Protein AF-A0A9P8VTN3-F1 (afdb_monomer_lite)

Secondary structure (DSSP, 8-state):
--HHHHHHHT-TTGGG--S-TTS----HHHHHHHHHHHHHHHHHHHHHTTS-HHHHHHHHS----HHHHHHHHHHHHHHH-TT--HHHHHHHHHHHHHHH--S-TTSTTS-HHHHHHHHHHHTT-

pLDDT: mean 70.4, std 18.0, range [35.34, 93.5]

Organism: NCBI:txid1576542

Foldseek 3Di:
DDPVVVVVVPDPVPVPPPPDPPPPPCPVVNLVVVLVVVLVVLVVVLVLLVDDQVCSCVPPVDGQDPQLSVLSVVLVVQVVDPPDDLVNNLVSVVVNVVSVPPPDPPVVPDDPVVSVSSSVSSVVD

Radius of gyration: 20.28 Å; chains: 1; bounding box: 51×51×31 Å

Sequence (125 aa):
MPLMTRLLLASPHQHDARSRPFGSLQEQTCMNRYLVYWKRFLCYCLNALTLDEAALFNTHGFRFTSAQRASLEQLREHLQDDGWSDEALEEELLPVSAGFWIMSTEMIGRSSSEIRVKVAIARNL

Structure (mmCIF, N/CA/C/O backbone):
data_AF-A0A9P8VTN3-F1
#
_entry.id   AF-A0A9P8VTN3-F1
#
loop_
_atom_site.group_PDB
_atom_site.id
_atom_site.type_symbol
_atom_site.label_atom_id
_atom_site.label_alt_id
_atom_site.label_comp_id
_atom_site.label_asym_id
_atom_site.label_entity_id
_atom_site.label_seq_id
_atom_site.pdbx_PDB_ins_code
_atom_site.Cartn_x
_atom_site.Cartn_y
_atom_site.Cartn_z
_atom_site.occupancy
_atom_site.B_iso_or_equiv
_atom_site.auth_seq_id
_atom_site.auth_comp_id
_atom_site.auth_asym_id
_atom_site.auth_atom_id
_atom_site.pdbx_PDB_model_num
ATOM 1 N N . MET A 1 1 ? 38.220 -35.543 3.331 1.00 54.09 1 MET A N 1
ATOM 2 C CA . MET A 1 1 ? 37.412 -34.762 2.365 1.00 54.09 1 MET A CA 1
ATOM 3 C C . MET A 1 1 ? 35.941 -35.121 2.553 1.00 54.09 1 MET A C 1
ATOM 5 O O . MET A 1 1 ? 35.625 -36.295 2.377 1.00 54.09 1 MET A O 1
ATOM 9 N N . PRO A 1 2 ? 35.068 -34.177 2.951 1.00 73.19 2 PRO A N 1
ATOM 10 C CA . PRO A 1 2 ? 33.632 -34.419 3.121 1.00 73.19 2 PRO A CA 1
ATOM 11 C C . PRO A 1 2 ? 32.972 -34.915 1.825 1.00 73.19 2 PRO A C 1
ATOM 13 O O . PRO A 1 2 ? 33.380 -34.533 0.728 1.00 73.19 2 PRO A O 1
ATOM 16 N N . LEU A 1 3 ? 31.941 -35.756 1.944 1.00 67.75 3 LEU A N 1
ATOM 17 C CA . LEU A 1 3 ? 31.244 -36.383 0.810 1.00 67.75 3 LEU A CA 1
ATOM 18 C C . LEU A 1 3 ? 30.676 -35.346 -0.177 1.00 67.75 3 LEU A C 1
ATOM 20 O O . LEU A 1 3 ? 30.811 -35.513 -1.387 1.00 67.75 3 LEU A O 1
ATOM 24 N N . MET A 1 4 ? 30.160 -34.224 0.337 1.00 62.47 4 MET A N 1
ATOM 25 C CA . MET A 1 4 ? 29.687 -33.094 -0.474 1.00 62.47 4 MET A CA 1
ATOM 26 C C . MET A 1 4 ? 30.774 -32.490 -1.369 1.00 62.47 4 MET A C 1
ATOM 28 O O . MET A 1 4 ? 30.517 -32.172 -2.525 1.00 62.47 4 MET A O 1
ATOM 32 N N . THR A 1 5 ? 32.011 -32.395 -0.880 1.00 69.50 5 THR A N 1
ATOM 33 C CA . THR A 1 5 ? 33.135 -31.858 -1.657 1.00 69.50 5 THR A CA 1
ATOM 34 C C . THR A 1 5 ? 33.484 -32.763 -2.839 1.00 69.50 5 THR A C 1
ATOM 36 O O . THR A 1 5 ? 33.814 -32.271 -3.913 1.00 69.50 5 THR A O 1
ATOM 39 N N . ARG A 1 6 ? 33.379 -34.090 -2.675 1.00 71.69 6 ARG A N 1
ATOM 40 C CA . ARG A 1 6 ? 33.656 -35.052 -3.759 1.00 71.69 6 ARG A CA 1
ATOM 41 C C . ARG A 1 6 ? 32.573 -35.016 -4.838 1.00 71.69 6 ARG A C 1
ATOM 43 O O . ARG A 1 6 ? 32.910 -35.086 -6.012 1.00 71.69 6 ARG A O 1
ATOM 50 N N . LEU A 1 7 ? 31.306 -34.865 -4.447 1.00 68.81 7 LEU A N 1
ATOM 51 C CA . LEU A 1 7 ? 30.186 -34.749 -5.388 1.00 68.81 7 LEU A CA 1
ATOM 52 C C . LEU A 1 7 ? 30.257 -33.464 -6.219 1.00 68.81 7 LEU A C 1
ATOM 54 O O . LEU A 1 7 ? 30.060 -33.514 -7.427 1.00 68.81 7 LEU A O 1
ATOM 58 N N . LEU A 1 8 ? 30.600 -32.332 -5.595 1.00 65.88 8 LEU A N 1
ATOM 59 C CA . LEU A 1 8 ? 30.759 -31.059 -6.304 1.00 65.88 8 LEU A CA 1
ATOM 60 C C . LEU A 1 8 ? 31.902 -31.103 -7.328 1.00 65.88 8 LEU A C 1
ATOM 62 O O . LEU A 1 8 ? 31.742 -30.621 -8.444 1.00 65.88 8 LEU A O 1
ATOM 66 N N . LEU A 1 9 ? 33.032 -31.725 -6.976 1.00 70.75 9 LEU A N 1
ATOM 67 C CA . LEU A 1 9 ? 34.181 -31.876 -7.878 1.00 70.75 9 LEU A CA 1
ATOM 68 C C . LEU A 1 9 ? 33.926 -32.870 -9.022 1.00 70.75 9 LEU A C 1
ATOM 70 O O . LEU A 1 9 ? 34.540 -32.747 -10.078 1.00 70.75 9 LEU A O 1
ATOM 74 N N . ALA A 1 10 ? 33.027 -33.836 -8.823 1.00 74.38 10 ALA A N 1
ATOM 75 C CA . ALA A 1 10 ? 32.634 -34.820 -9.830 1.00 74.38 10 ALA A CA 1
ATOM 76 C C . ALA A 1 10 ? 31.504 -34.336 -10.760 1.00 74.38 10 ALA A C 1
ATOM 78 O O . ALA A 1 10 ? 31.088 -35.087 -11.642 1.00 74.38 10 ALA A O 1
ATOM 79 N N . SER A 1 11 ? 30.989 -33.114 -10.572 1.00 66.44 11 SER A N 1
ATOM 80 C CA . SER A 1 11 ? 29.956 -32.550 -11.444 1.00 66.44 11 SER A CA 1
ATOM 81 C C . SER A 1 11 ? 30.481 -32.417 -12.884 1.00 66.44 11 SER A C 1
ATOM 83 O O . SER A 1 11 ? 31.528 -31.801 -13.070 1.00 66.44 11 SER A O 1
ATOM 85 N N . PRO A 1 12 ? 29.762 -32.907 -13.914 1.00 66.69 12 PRO A N 1
ATOM 86 C CA . PRO A 1 12 ? 30.122 -32.724 -15.329 1.00 66.69 12 PRO A CA 1
ATOM 87 C C . PRO A 1 12 ? 30.179 -31.251 -15.765 1.00 66.69 12 PRO A C 1
ATOM 89 O O . PRO A 1 12 ? 30.763 -30.917 -16.791 1.00 66.69 12 PRO A O 1
ATOM 92 N N . HIS A 1 13 ? 29.586 -30.366 -14.964 1.00 63.09 13 HIS A N 1
ATOM 93 C CA . HIS A 1 13 ? 29.456 -28.933 -15.197 1.00 63.09 13 HIS A CA 1
ATOM 94 C C . HIS A 1 13 ? 30.575 -28.125 -14.516 1.00 63.09 13 HIS A C 1
ATOM 96 O O . HIS A 1 13 ? 30.325 -27.063 -13.949 1.00 63.09 13 HIS A O 1
ATOM 102 N N . GLN A 1 14 ? 31.822 -28.614 -14.535 1.00 59.97 14 GLN A N 1
ATOM 103 C CA . GLN A 1 14 ? 32.960 -27.935 -13.884 1.00 59.97 14 GLN A CA 1
ATOM 104 C C . GLN A 1 14 ? 33.192 -26.512 -14.424 1.00 59.97 14 GLN A C 1
ATOM 106 O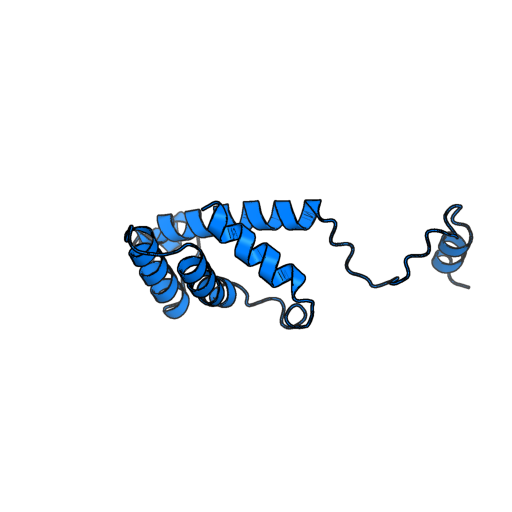 O . GLN A 1 14 ? 33.649 -25.637 -13.691 1.00 59.97 14 GLN A O 1
ATOM 111 N N . HIS A 1 15 ? 32.838 -26.271 -15.691 1.00 59.09 15 HIS A N 1
ATOM 112 C CA . HIS A 1 15 ? 32.925 -24.961 -16.338 1.00 59.09 15 HIS A CA 1
ATOM 113 C C . HIS A 1 15 ? 31.710 -24.051 -16.079 1.00 59.09 15 HIS A C 1
ATOM 115 O O . HIS A 1 15 ? 31.817 -22.849 -16.304 1.00 59.09 15 HIS A O 1
ATOM 121 N N .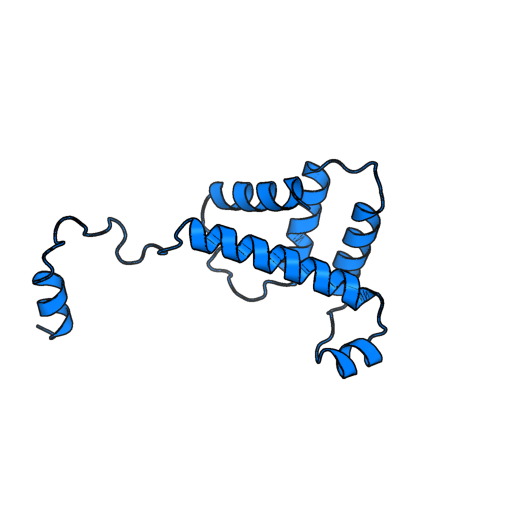 ASP A 1 16 ? 30.608 -24.573 -15.520 1.00 56.97 16 ASP A N 1
ATOM 122 C CA . ASP A 1 16 ? 29.473 -23.771 -15.026 1.00 56.97 16 ASP A CA 1
ATOM 123 C C . ASP A 1 16 ? 29.687 -23.314 -13.576 1.00 56.97 16 ASP A C 1
ATOM 125 O O . ASP A 1 16 ? 28.740 -22.913 -12.888 1.00 56.97 16 ASP A O 1
ATOM 129 N N . ALA A 1 17 ? 30.929 -23.382 -13.081 1.00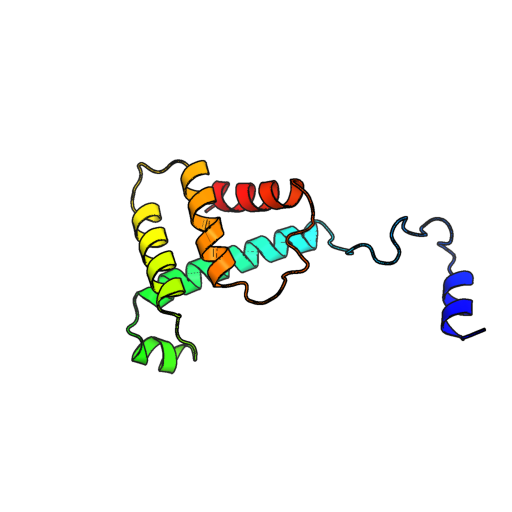 56.78 17 ALA A N 1
ATOM 130 C CA . ALA A 1 17 ? 31.315 -22.800 -11.808 1.00 56.78 17 ALA A CA 1
ATOM 131 C C . ALA A 1 17 ? 30.965 -21.308 -11.829 1.00 56.78 17 ALA A C 1
ATOM 133 O O . ALA A 1 17 ? 31.695 -20.469 -12.361 1.00 56.78 17 ALA A O 1
ATOM 134 N N . ARG A 1 18 ? 29.793 -20.980 -11.277 1.00 55.72 18 ARG A N 1
ATOM 135 C CA . ARG A 1 18 ? 29.297 -19.611 -11.212 1.00 55.72 18 ARG A CA 1
ATOM 136 C C . ARG A 1 18 ? 30.360 -18.760 -10.535 1.00 55.72 18 ARG A C 1
ATOM 138 O O . ARG A 1 18 ? 30.791 -19.069 -9.427 1.00 55.72 18 ARG A O 1
ATOM 145 N N . SER A 1 19 ? 30.713 -17.645 -11.171 1.00 59.59 19 SER A N 1
ATOM 146 C CA . SER A 1 19 ? 31.669 -16.654 -10.655 1.00 59.59 19 SER A CA 1
ATOM 147 C C . SER A 1 19 ? 31.324 -16.144 -9.249 1.00 59.59 19 SER A C 1
ATOM 149 O O . SER A 1 19 ? 32.176 -15.595 -8.555 1.00 59.59 19 SER A O 1
ATOM 151 N N . ARG A 1 20 ? 30.078 -16.352 -8.801 1.00 57.31 20 ARG A N 1
ATOM 152 C CA . ARG A 1 20 ? 29.632 -16.157 -7.423 1.00 57.31 20 ARG A CA 1
ATOM 153 C C . ARG A 1 20 ? 28.985 -17.441 -6.884 1.00 57.31 20 ARG A C 1
ATOM 155 O O . ARG A 1 20 ? 27.791 -17.637 -7.110 1.00 57.31 20 ARG A O 1
ATOM 162 N N . PRO A 1 21 ? 29.711 -18.279 -6.121 1.00 54.84 21 PRO A N 1
ATOM 163 C CA . PRO A 1 21 ? 29.142 -19.482 -5.502 1.00 54.84 21 PRO A CA 1
ATOM 164 C C . PRO A 1 21 ? 28.065 -19.157 -4.451 1.00 54.84 21 PRO A C 1
ATOM 166 O O . PRO A 1 21 ? 27.179 -19.966 -4.207 1.00 54.84 21 PRO A O 1
ATOM 169 N N . PHE A 1 22 ? 28.099 -17.941 -3.894 1.00 55.00 22 PHE A N 1
ATOM 170 C CA . PHE A 1 22 ? 27.076 -17.377 -3.001 1.00 55.00 22 PHE A CA 1
ATOM 171 C C . PHE A 1 22 ? 26.301 -16.220 -3.657 1.00 55.00 22 PHE A C 1
ATOM 173 O O . PHE A 1 22 ? 25.750 -15.348 -2.983 1.00 55.00 22 PHE A O 1
ATOM 180 N N . GLY A 1 23 ? 26.309 -16.143 -4.991 1.00 52.97 23 GLY A N 1
ATOM 181 C CA . GLY A 1 23 ? 25.485 -15.182 -5.717 1.00 52.97 23 GLY A CA 1
ATOM 182 C C . GLY A 1 23 ? 24.015 -15.518 -5.504 1.00 52.97 23 GLY A C 1
ATOM 183 O O . GLY A 1 23 ? 23.649 -16.692 -5.529 1.00 52.97 23 GLY A O 1
ATOM 184 N N . SER A 1 24 ? 23.167 -14.508 -5.301 1.00 55.72 24 SER A N 1
ATOM 185 C CA . SER A 1 24 ? 21.729 -14.757 -5.270 1.00 55.72 24 SER A CA 1
ATOM 186 C C . SER A 1 24 ? 21.342 -15.324 -6.634 1.00 55.72 24 SER A C 1
ATOM 188 O O . SER A 1 24 ? 21.553 -14.682 -7.663 1.00 55.72 24 SER A O 1
ATOM 190 N N . LEU A 1 25 ? 20.811 -16.549 -6.653 1.00 55.06 25 LEU A N 1
ATOM 191 C CA . LEU A 1 25 ? 20.195 -17.158 -7.833 1.00 55.06 25 LEU A CA 1
ATOM 192 C C . LEU A 1 25 ? 18.838 -16.489 -8.081 1.00 55.06 25 LEU A C 1
ATOM 194 O O . LEU A 1 25 ? 17.791 -17.127 -8.099 1.00 55.06 25 LEU A O 1
ATOM 198 N N . GLN A 1 26 ? 18.826 -15.166 -8.171 1.00 57.66 26 GLN A N 1
ATOM 199 C CA . GLN A 1 26 ? 17.605 -14.424 -8.414 1.00 57.66 26 GLN A CA 1
ATOM 200 C C . GLN A 1 26 ? 17.407 -14.404 -9.924 1.00 57.66 26 GLN A C 1
ATOM 202 O O . GLN A 1 26 ? 17.793 -13.470 -10.621 1.00 57.66 26 GLN A O 1
ATOM 207 N N . GLU A 1 27 ? 16.890 -15.519 -10.440 1.00 59.81 27 GLU A N 1
ATOM 208 C CA . GLU A 1 27 ? 16.469 -15.611 -11.833 1.00 59.81 27 GLU A CA 1
ATOM 209 C C . GLU A 1 27 ? 15.453 -14.501 -12.114 1.00 59.81 27 GLU A C 1
ATOM 211 O O . GLU A 1 27 ? 14.575 -14.217 -11.296 1.00 59.81 27 GLU A O 1
ATOM 216 N N . GLN A 1 28 ? 15.553 -13.872 -13.282 1.00 57.94 28 GLN A N 1
ATOM 217 C CA . GLN A 1 28 ? 14.682 -12.764 -13.685 1.00 57.94 28 GLN A CA 1
ATOM 218 C C . GLN A 1 28 ? 13.189 -13.134 -13.587 1.00 57.94 28 GLN A C 1
ATOM 220 O O . GLN A 1 28 ? 12.349 -12.315 -13.218 1.00 57.94 28 GLN A O 1
ATOM 225 N N . THR A 1 29 ? 12.870 -14.411 -13.805 1.00 59.62 29 THR A N 1
ATOM 226 C CA . THR A 1 29 ? 11.544 -15.005 -13.605 1.00 59.62 29 THR A CA 1
ATOM 227 C C . THR A 1 29 ? 11.063 -14.924 -12.150 1.00 59.62 29 THR A C 1
ATOM 229 O O . THR A 1 29 ? 9.888 -14.649 -11.910 1.00 59.62 29 THR A O 1
ATOM 232 N N . CYS A 1 30 ? 11.944 -15.133 -11.166 1.00 66.44 30 CYS A N 1
ATOM 233 C CA . CYS A 1 30 ? 11.628 -15.000 -9.741 1.00 66.44 30 CYS A CA 1
ATOM 234 C C . CYS A 1 30 ? 11.367 -13.542 -9.359 1.00 66.44 30 CYS A C 1
ATOM 236 O O . CYS A 1 30 ? 10.427 -13.27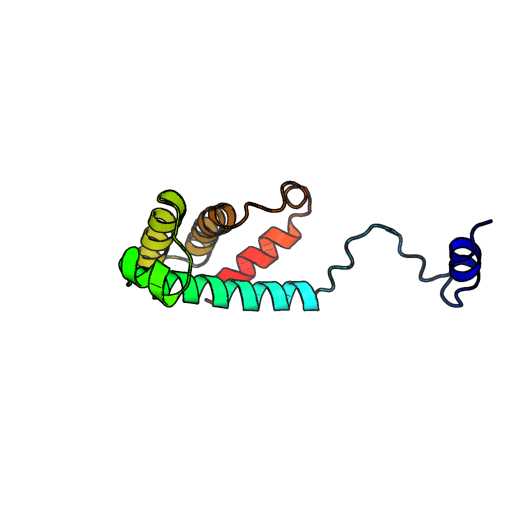5 -8.612 1.00 66.44 30 CYS A O 1
ATOM 238 N N . MET A 1 31 ? 12.140 -12.606 -9.920 1.00 66.75 31 MET A N 1
ATOM 239 C CA . MET A 1 31 ? 11.905 -11.178 -9.709 1.00 66.75 31 MET A CA 1
ATOM 240 C C . MET A 1 31 ? 10.541 -10.764 -10.271 1.00 66.75 31 MET A C 1
ATOM 242 O O . MET A 1 31 ? 9.725 -10.220 -9.539 1.00 66.75 31 MET A O 1
ATOM 246 N N . ASN A 1 32 ? 10.225 -11.129 -11.517 1.00 68.00 32 ASN A N 1
ATOM 247 C CA . ASN A 1 32 ? 8.925 -10.823 -12.124 1.00 68.00 32 ASN A CA 1
ATOM 248 C C . ASN A 1 32 ? 7.747 -11.404 -11.325 1.00 68.00 32 ASN A C 1
ATOM 250 O O . ASN A 1 32 ? 6.735 -10.733 -11.130 1.00 68.00 32 ASN A O 1
ATOM 254 N N . ARG A 1 33 ? 7.879 -12.636 -10.814 1.00 72.12 33 ARG A N 1
ATOM 255 C CA . ARG A 1 33 ? 6.861 -13.245 -9.941 1.00 72.12 33 ARG A CA 1
ATOM 256 C C . ARG A 1 33 ? 6.690 -12.469 -8.639 1.00 72.12 33 ARG A C 1
ATOM 258 O O . ARG A 1 33 ? 5.556 -12.249 -8.222 1.00 72.12 33 ARG A O 1
ATOM 265 N N . TYR A 1 34 ? 7.790 -12.035 -8.027 1.00 73.56 34 TYR A N 1
ATOM 266 C CA . TYR A 1 34 ? 7.744 -11.207 -6.827 1.00 73.56 34 TYR A CA 1
ATOM 267 C C . TYR A 1 34 ? 6.972 -9.906 -7.075 1.00 73.56 34 TYR A C 1
ATOM 269 O O . TYR A 1 34 ? 6.103 -9.569 -6.279 1.00 73.56 34 TYR A O 1
ATOM 277 N N . LEU A 1 35 ? 7.194 -9.236 -8.213 1.00 70.12 35 LEU A N 1
ATOM 278 C CA . LEU A 1 35 ? 6.451 -8.018 -8.564 1.00 70.12 35 LEU A CA 1
ATOM 279 C C . LEU A 1 35 ? 4.949 -8.265 -8.674 1.00 70.12 35 LEU A C 1
ATOM 281 O O . LEU A 1 35 ? 4.155 -7.482 -8.163 1.00 70.12 35 LEU A O 1
ATOM 285 N N . VAL A 1 36 ? 4.549 -9.360 -9.322 1.00 74.38 36 VAL A N 1
ATOM 286 C CA . VAL A 1 36 ? 3.129 -9.708 -9.461 1.00 74.38 36 VAL A CA 1
ATOM 287 C C . VAL A 1 36 ? 2.496 -9.951 -8.092 1.00 74.38 36 VAL A C 1
ATOM 289 O O . VAL A 1 36 ? 1.394 -9.468 -7.832 1.00 74.38 36 VAL A O 1
ATOM 292 N N . TYR A 1 37 ? 3.185 -10.665 -7.199 1.00 79.62 37 TYR A N 1
ATOM 293 C CA . TYR A 1 37 ? 2.699 -10.858 -5.834 1.00 79.62 37 TYR A CA 1
ATOM 294 C C . TYR A 1 37 ? 2.660 -9.554 -5.044 1.00 79.62 37 TYR A C 1
ATOM 296 O O . TYR A 1 37 ? 1.695 -9.325 -4.322 1.00 79.62 37 TYR A O 1
ATOM 304 N N . TRP A 1 38 ? 3.650 -8.684 -5.229 1.00 81.69 38 TRP A N 1
ATOM 305 C CA . TRP A 1 38 ? 3.710 -7.387 -4.570 1.00 81.69 38 TRP A CA 1
ATOM 306 C C . TRP A 1 38 ? 2.550 -6.477 -4.979 1.00 81.69 38 TRP A C 1
ATOM 308 O O . TRP A 1 38 ? 1.871 -5.926 -4.117 1.00 81.69 38 TRP A O 1
ATOM 318 N N . LYS A 1 39 ? 2.239 -6.396 -6.279 1.00 81.31 39 LYS A N 1
ATOM 319 C CA . LYS A 1 39 ? 1.066 -5.659 -6.774 1.00 81.31 39 LYS A CA 1
ATOM 320 C C . LYS A 1 39 ? -0.229 -6.194 -6.176 1.00 81.31 39 LYS A C 1
ATOM 322 O O . LYS A 1 39 ? -1.026 -5.432 -5.643 1.00 81.31 39 LYS A O 1
ATOM 327 N N . ARG A 1 40 ? -0.416 -7.519 -6.201 1.00 85.69 40 ARG A N 1
ATOM 328 C CA . ARG A 1 40 ? -1.599 -8.163 -5.606 1.00 85.69 40 ARG A CA 1
ATOM 329 C C . ARG A 1 40 ? -1.717 -7.871 -4.114 1.00 85.69 40 ARG A C 1
ATOM 331 O O . ARG A 1 40 ? -2.820 -7.629 -3.634 1.00 85.69 40 ARG A O 1
ATOM 338 N N . PHE A 1 41 ? -0.595 -7.887 -3.402 1.00 87.50 41 PHE A N 1
ATOM 339 C CA . PHE A 1 41 ? -0.540 -7.559 -1.986 1.00 87.50 41 PHE A CA 1
ATOM 340 C C . PHE A 1 41 ? -0.939 -6.102 -1.727 1.00 87.50 41 PHE A C 1
ATOM 342 O O . PHE A 1 41 ? -1.818 -5.864 -0.905 1.00 87.50 41 PHE A O 1
ATOM 349 N N . LEU A 1 42 ? -0.384 -5.141 -2.471 1.00 87.06 42 LEU A N 1
ATOM 350 C CA . LEU A 1 42 ? -0.753 -3.729 -2.338 1.00 87.06 42 LEU A CA 1
ATOM 351 C C . LEU A 1 42 ? -2.239 -3.492 -2.629 1.00 87.06 42 LEU A C 1
ATOM 353 O O . LEU A 1 42 ? -2.917 -2.856 -1.826 1.00 87.06 42 LEU A O 1
ATOM 357 N N . CYS A 1 43 ? -2.777 -4.062 -3.711 1.00 87.94 43 CYS A N 1
ATOM 358 C CA . CYS A 1 43 ? -4.209 -3.969 -4.010 1.00 87.94 43 CYS A CA 1
ATOM 359 C C . CYS A 1 43 ? -5.066 -4.564 -2.885 1.00 87.94 43 CYS A C 1
ATOM 361 O O . CYS A 1 43 ? -6.089 -3.996 -2.510 1.00 87.94 43 CYS A O 1
ATOM 363 N N . TYR A 1 44 ? -4.649 -5.700 -2.322 1.00 90.75 44 TYR A N 1
ATOM 364 C CA . TYR A 1 44 ? -5.326 -6.299 -1.177 1.00 90.75 44 TYR A CA 1
ATOM 365 C C . TYR A 1 44 ? -5.305 -5.371 0.044 1.00 90.75 44 TYR A C 1
ATOM 367 O O . TYR A 1 44 ? -6.347 -5.176 0.663 1.00 90.75 44 TYR A O 1
ATOM 375 N N . CYS A 1 45 ? -4.166 -4.748 0.356 1.00 91.94 45 CYS A N 1
ATOM 376 C CA . CYS A 1 45 ? -4.062 -3.790 1.454 1.00 91.94 45 CYS A CA 1
ATOM 377 C C . CYS A 1 45 ? -4.951 -2.556 1.245 1.00 91.94 45 CYS A C 1
ATOM 379 O O . CYS A 1 45 ? -5.649 -2.158 2.174 1.00 91.94 45 CYS A O 1
ATOM 381 N N . LEU A 1 46 ? -4.976 -1.993 0.034 1.00 90.62 46 LEU A N 1
ATOM 382 C CA . LEU A 1 46 ? -5.827 -0.849 -0.315 1.00 90.62 46 LEU A CA 1
ATOM 383 C C . LEU A 1 46 ? -7.322 -1.181 -0.203 1.00 90.62 46 LEU A C 1
ATOM 385 O O . LEU A 1 46 ? -8.101 -0.356 0.265 1.00 90.62 46 LEU A O 1
ATOM 389 N N . ASN A 1 47 ? -7.726 -2.398 -0.573 1.00 91.00 47 ASN A N 1
ATOM 390 C CA . ASN A 1 47 ? -9.099 -2.859 -0.362 1.00 91.00 47 ASN A CA 1
ATOM 391 C C . ASN A 1 47 ? -9.397 -3.068 1.127 1.00 91.00 47 ASN A C 1
ATOM 393 O O . ASN A 1 47 ? -10.452 -2.682 1.613 1.00 91.00 47 ASN A O 1
ATOM 397 N N . ALA A 1 48 ? -8.455 -3.646 1.870 1.00 91.38 48 ALA A N 1
ATOM 398 C CA . ALA A 1 48 ? -8.608 -3.893 3.297 1.00 91.38 48 ALA A CA 1
ATOM 399 C C . ALA A 1 48 ? -8.671 -2.594 4.128 1.00 91.38 48 ALA A C 1
ATOM 401 O O . ALA A 1 48 ? -9.263 -2.596 5.207 1.00 91.38 48 ALA A O 1
ATOM 402 N N . LEU A 1 49 ? -8.122 -1.477 3.628 1.00 90.75 49 LEU A N 1
ATOM 403 C CA . LEU A 1 49 ? -8.219 -0.164 4.279 1.00 90.75 49 LEU A CA 1
ATOM 404 C C . LEU A 1 49 ? -9.660 0.321 4.478 1.00 90.75 49 LEU A C 1
ATOM 406 O O . LEU A 1 49 ? -9.902 1.098 5.402 1.00 90.75 49 LEU A O 1
ATOM 410 N N . THR A 1 50 ? -10.612 -0.105 3.640 1.00 88.31 50 THR A N 1
ATOM 411 C CA . THR A 1 50 ? -12.013 0.334 3.763 1.00 88.31 50 THR A CA 1
ATOM 412 C C . THR A 1 50 ? -12.713 -0.255 4.984 1.00 88.31 50 THR A C 1
ATOM 414 O O . THR A 1 50 ? -13.815 0.171 5.318 1.00 88.31 50 THR A O 1
ATOM 417 N N . LEU A 1 51 ? -12.105 -1.255 5.622 1.00 91.69 51 LEU A N 1
ATOM 418 C CA . LEU A 1 51 ? -12.606 -1.866 6.841 1.00 91.69 51 LEU A CA 1
ATOM 419 C C . LEU A 1 51 ? -12.086 -1.105 8.067 1.00 91.69 51 LEU A C 1
ATOM 421 O O . LEU A 1 51 ? -10.944 -0.627 8.099 1.00 91.69 51 LEU A O 1
ATOM 425 N N . ASP A 1 52 ? -12.918 -1.038 9.105 1.00 91.94 52 ASP A N 1
ATOM 426 C CA . ASP A 1 52 ? -12.451 -0.643 10.430 1.00 91.94 52 ASP A CA 1
ATOM 427 C C . ASP A 1 52 ? -11.492 -1.698 11.014 1.00 91.94 52 ASP A C 1
ATOM 429 O O . ASP A 1 52 ? -11.405 -2.838 10.548 1.00 91.94 52 ASP A O 1
ATOM 433 N N . GLU A 1 53 ? -10.741 -1.313 12.045 1.00 89.31 53 GLU A N 1
ATOM 434 C CA . GLU A 1 53 ? -9.689 -2.152 12.626 1.00 89.31 53 GLU A CA 1
ATOM 435 C C . GLU A 1 53 ? -10.216 -3.475 13.208 1.00 89.31 53 GLU A C 1
ATOM 437 O O . GLU A 1 53 ? -9.539 -4.506 13.116 1.00 89.31 53 GLU A O 1
ATOM 442 N N . ALA A 1 54 ? -11.423 -3.478 13.781 1.00 91.25 54 ALA A N 1
ATOM 443 C CA . ALA A 1 54 ? -12.013 -4.677 14.365 1.00 91.25 54 ALA A CA 1
ATOM 444 C C . ALA A 1 54 ? -12.470 -5.649 13.269 1.00 91.25 54 ALA A C 1
ATOM 446 O O . ALA A 1 54 ? -12.172 -6.845 13.340 1.00 91.25 54 ALA A O 1
ATOM 447 N N . ALA A 1 55 ? -13.134 -5.142 12.228 1.00 91.50 55 ALA A N 1
ATOM 448 C CA . ALA A 1 55 ? -13.542 -5.923 11.064 1.00 91.50 55 ALA A CA 1
ATOM 449 C C . ALA A 1 55 ? -12.332 -6.500 10.310 1.00 91.50 55 ALA A C 1
ATOM 451 O O . ALA A 1 55 ? -12.339 -7.680 9.942 1.00 91.50 55 ALA A O 1
ATOM 452 N N . LEU A 1 56 ? -11.274 -5.699 10.141 1.00 92.44 56 LEU A N 1
ATOM 453 C CA . LEU A 1 56 ? -10.016 -6.113 9.523 1.00 92.44 56 LEU A CA 1
ATOM 454 C C . LEU A 1 56 ? -9.370 -7.268 10.296 1.00 92.44 56 LEU A C 1
ATOM 456 O O . LEU A 1 56 ? -9.030 -8.297 9.711 1.00 92.44 56 LEU A O 1
ATOM 460 N N . PHE A 1 57 ? -9.254 -7.128 11.617 1.00 91.62 57 PHE A N 1
ATOM 461 C CA . PHE A 1 57 ? -8.645 -8.155 12.453 1.00 91.62 57 PHE A CA 1
ATOM 462 C C . PHE A 1 57 ? -9.468 -9.448 12.472 1.00 91.62 57 PHE A C 1
ATOM 464 O O . PHE A 1 57 ? -8.904 -10.530 12.337 1.00 91.62 57 PHE A O 1
ATOM 471 N N . ASN A 1 58 ? -10.795 -9.352 12.571 1.00 93.50 58 ASN A N 1
ATOM 472 C CA . ASN A 1 58 ? -11.667 -10.528 12.617 1.00 93.50 58 ASN A CA 1
ATOM 473 C C . ASN A 1 58 ? -11.729 -11.281 11.279 1.00 93.50 58 ASN A C 1
ATOM 475 O O . ASN A 1 58 ? -11.830 -12.505 11.272 1.00 93.50 58 ASN A O 1
ATOM 479 N N . THR A 1 59 ? -11.668 -10.564 10.154 1.00 92.06 59 THR A N 1
ATOM 480 C CA . THR A 1 59 ? -11.801 -11.166 8.815 1.00 92.06 59 THR A CA 1
ATOM 481 C C . THR A 1 59 ? -10.459 -11.638 8.263 1.00 92.06 59 THR A C 1
ATOM 483 O O . THR A 1 59 ? -10.380 -12.687 7.626 1.00 92.06 59 THR A O 1
ATOM 486 N N . HIS A 1 60 ? -9.397 -10.867 8.502 1.00 90.00 60 HIS A N 1
ATOM 487 C CA . HIS A 1 60 ? -8.105 -11.057 7.844 1.00 90.00 60 HIS A CA 1
ATOM 488 C C . HIS A 1 60 ? -6.953 -11.371 8.807 1.00 90.00 60 HIS A C 1
ATOM 490 O O . HIS A 1 60 ? -5.871 -11.738 8.353 1.00 90.00 60 HIS A O 1
ATOM 496 N N . GLY A 1 61 ? -7.160 -11.256 10.123 1.00 91.94 61 GLY A N 1
ATOM 497 C CA . GLY A 1 61 ? -6.192 -11.686 11.136 1.00 91.94 61 GLY A CA 1
ATOM 498 C C . GLY A 1 61 ? -4.992 -10.759 11.335 1.00 91.94 61 GLY A C 1
ATOM 499 O O . GLY A 1 61 ? -4.030 -11.152 11.992 1.00 91.94 61 GLY A O 1
ATOM 500 N N . PHE A 1 62 ? -5.015 -9.542 10.787 1.00 89.94 62 PHE A N 1
ATOM 501 C CA . PHE A 1 62 ? -3.921 -8.582 10.935 1.00 89.94 62 PHE A CA 1
ATOM 502 C C . PHE A 1 62 ? -4.430 -7.171 11.237 1.00 89.94 62 PHE A C 1
ATOM 504 O O . PHE A 1 62 ? -5.616 -6.873 11.111 1.00 89.94 62 PHE A O 1
ATOM 511 N N . ARG A 1 63 ? -3.508 -6.303 11.656 1.00 90.25 63 ARG A N 1
ATOM 512 C CA . ARG A 1 63 ? -3.724 -4.864 11.838 1.00 90.25 63 ARG A CA 1
ATOM 513 C C . ARG A 1 63 ? -2.594 -4.121 11.148 1.00 90.25 63 ARG A C 1
ATOM 515 O O . ARG A 1 63 ? -1.452 -4.576 11.190 1.00 90.25 63 ARG A O 1
ATOM 522 N N . PHE A 1 64 ? -2.911 -2.993 10.529 1.00 90.94 64 PHE A N 1
ATOM 523 C CA . PHE A 1 64 ? -1.884 -2.069 10.063 1.00 90.94 64 PHE A CA 1
ATOM 524 C C . PHE A 1 64 ? -1.300 -1.311 11.253 1.00 90.94 64 PHE A C 1
ATOM 526 O O . PHE A 1 64 ? -2.020 -0.977 12.196 1.00 90.94 64 PHE A O 1
ATOM 533 N N . THR A 1 65 ? -0.008 -0.997 11.202 1.00 90.44 65 THR A N 1
ATOM 534 C CA . THR A 1 65 ? 0.526 0.053 12.078 1.00 90.44 65 THR A CA 1
ATOM 535 C C . THR A 1 65 ? -0.061 1.405 11.669 1.00 90.44 65 THR A C 1
ATOM 537 O O . THR A 1 65 ? -0.496 1.582 10.529 1.00 90.44 65 THR A O 1
ATOM 540 N N . SER A 1 66 ? -0.047 2.388 12.573 1.00 90.00 66 SER A N 1
ATOM 541 C CA . SER A 1 66 ? -0.486 3.753 12.249 1.00 90.00 66 SER A CA 1
ATOM 542 C C . SER A 1 66 ? 0.272 4.330 11.049 1.00 90.00 66 SER A C 1
ATOM 544 O O . SER A 1 66 ? -0.339 4.927 10.170 1.00 90.00 66 SER A O 1
ATOM 546 N N . ALA A 1 67 ? 1.583 4.078 10.972 1.00 88.31 67 ALA A N 1
ATOM 547 C CA . ALA A 1 67 ? 2.422 4.493 9.852 1.00 88.31 67 ALA A CA 1
ATOM 548 C C . ALA A 1 67 ? 2.021 3.805 8.537 1.00 88.31 67 ALA A C 1
ATOM 550 O O . ALA A 1 67 ? 1.829 4.480 7.533 1.00 88.31 67 ALA A O 1
ATOM 551 N N . GLN A 1 68 ? 1.833 2.479 8.543 1.00 89.44 68 GLN A N 1
ATOM 552 C CA . GLN A 1 68 ? 1.399 1.738 7.350 1.00 89.44 68 GLN A CA 1
ATOM 553 C C . GLN A 1 68 ? 0.034 2.212 6.857 1.00 89.44 68 GLN A C 1
ATOM 555 O O . GLN A 1 68 ? -0.165 2.356 5.654 1.00 89.44 68 GLN A O 1
ATOM 560 N N . ARG A 1 69 ? -0.900 2.455 7.782 1.00 91.62 69 ARG A N 1
ATOM 561 C CA . ARG A 1 69 ? -2.240 2.926 7.443 1.00 91.62 69 ARG A CA 1
ATOM 562 C C . ARG A 1 69 ? -2.194 4.310 6.799 1.00 91.62 69 ARG A C 1
ATOM 564 O O . ARG A 1 69 ? -2.741 4.462 5.715 1.00 91.62 69 ARG A O 1
ATOM 571 N N . ALA A 1 70 ? -1.479 5.255 7.410 1.00 91.00 70 ALA A N 1
ATOM 572 C CA . ALA A 1 70 ? -1.319 6.603 6.869 1.00 91.00 70 ALA A CA 1
ATOM 573 C C . ALA A 1 70 ? -0.679 6.589 5.470 1.00 91.00 70 ALA A C 1
ATOM 575 O O . ALA A 1 70 ? -1.194 7.219 4.553 1.00 91.00 70 ALA A O 1
ATOM 576 N N . SER A 1 71 ? 0.392 5.811 5.272 1.00 89.69 71 SER A N 1
ATOM 577 C CA . SER A 1 71 ? 1.042 5.706 3.959 1.00 89.69 71 SER A CA 1
ATOM 578 C C . SER A 1 71 ? 0.139 5.073 2.895 1.00 89.69 71 SER A C 1
ATOM 580 O O . SER A 1 71 ? 0.170 5.483 1.740 1.00 89.69 71 SER A O 1
ATOM 582 N N . LEU A 1 72 ? -0.678 4.078 3.255 1.00 91.25 72 LEU A N 1
ATOM 583 C CA . LEU A 1 72 ? -1.634 3.486 2.317 1.00 91.25 72 LEU A CA 1
ATOM 584 C C . LEU A 1 72 ? -2.810 4.426 2.000 1.00 91.25 72 LEU A C 1
ATOM 586 O O . LEU A 1 72 ? -3.316 4.393 0.882 1.00 91.25 72 LEU A O 1
ATOM 590 N N . GLU A 1 73 ? -3.263 5.231 2.965 1.00 91.69 73 GLU A N 1
ATOM 591 C CA . GLU A 1 73 ? -4.314 6.238 2.759 1.00 91.69 73 GLU A CA 1
ATOM 592 C C . GLU A 1 73 ? -3.826 7.331 1.800 1.00 91.69 73 GLU A C 1
ATOM 594 O O . GLU A 1 73 ? -4.498 7.601 0.808 1.00 91.69 73 GLU A O 1
ATOM 599 N N . GLN A 1 74 ? -2.611 7.842 2.008 1.00 89.69 74 GLN A N 1
ATOM 600 C CA . GLN A 1 74 ? -1.966 8.796 1.103 1.00 89.69 74 GLN A CA 1
ATOM 601 C C . GLN A 1 74 ? -1.788 8.216 -0.311 1.00 89.69 74 GLN A C 1
ATOM 603 O O . GLN A 1 74 ? -2.167 8.842 -1.299 1.00 89.69 74 GLN A O 1
ATOM 608 N N . LEU A 1 75 ? -1.303 6.971 -0.422 1.00 88.69 75 LEU A N 1
ATOM 609 C CA . LEU A 1 75 ? -1.196 6.286 -1.714 1.00 88.69 75 LEU A CA 1
ATOM 610 C C . LEU A 1 75 ? -2.560 6.163 -2.412 1.00 88.69 75 LEU A C 1
ATOM 612 O O . LEU A 1 75 ? -2.645 6.303 -3.629 1.00 88.69 75 LEU A O 1
ATOM 616 N N . ARG A 1 76 ? -3.633 5.891 -1.661 1.00 88.25 76 ARG A N 1
ATOM 617 C CA . ARG A 1 76 ? -4.986 5.786 -2.218 1.00 88.25 76 ARG A CA 1
ATOM 618 C C . ARG A 1 76 ? -5.474 7.117 -2.779 1.00 88.25 76 ARG A C 1
ATOM 620 O O . ARG A 1 76 ? -6.102 7.106 -3.833 1.00 88.25 76 ARG A O 1
ATOM 627 N N . GLU A 1 77 ? -5.216 8.217 -2.081 1.00 88.50 77 GLU A N 1
ATOM 628 C CA . GLU A 1 77 ? -5.570 9.562 -2.543 1.00 88.50 77 GLU A CA 1
ATOM 629 C C . GLU A 1 77 ? -4.839 9.899 -3.844 1.00 88.50 77 GLU A C 1
ATOM 631 O O . GLU A 1 77 ? -5.476 10.309 -4.810 1.00 88.50 77 GLU A O 1
ATOM 636 N N . HIS A 1 78 ? -3.534 9.625 -3.918 1.00 84.88 78 HIS A N 1
ATOM 637 C CA . HIS A 1 78 ? -2.748 9.869 -5.130 1.00 84.88 78 HIS A CA 1
ATOM 638 C C . HIS A 1 78 ? -3.194 8.998 -6.311 1.00 84.88 78 HIS A C 1
ATOM 640 O O . HIS A 1 78 ? -3.247 9.472 -7.437 1.00 84.88 78 HIS A O 1
ATOM 646 N N . LEU A 1 79 ? -3.579 7.740 -6.068 1.00 83.06 79 LEU A N 1
ATOM 647 C CA . LEU A 1 79 ? -4.127 6.861 -7.110 1.00 83.06 79 LEU A CA 1
ATOM 648 C C . LEU A 1 79 ? -5.504 7.307 -7.632 1.00 83.06 79 LEU A C 1
ATOM 650 O O . LEU A 1 79 ? -5.950 6.807 -8.662 1.00 83.06 79 LEU A O 1
ATOM 654 N N . GLN A 1 80 ? -6.209 8.178 -6.907 1.00 82.12 80 GLN A N 1
ATOM 655 C CA . GLN A 1 80 ? -7.487 8.759 -7.334 1.00 82.12 80 GLN A CA 1
ATOM 656 C C . GLN A 1 80 ? -7.314 10.111 -8.036 1.00 82.12 80 GLN A C 1
ATOM 658 O O . GLN A 1 80 ? -8.276 10.615 -8.614 1.00 82.12 80 GLN A O 1
ATOM 663 N N . ASP A 1 81 ? -6.122 10.699 -7.963 1.00 82.94 81 ASP A N 1
ATOM 664 C CA . ASP A 1 81 ? -5.788 11.963 -8.598 1.00 82.94 81 ASP A CA 1
ATOM 665 C C . ASP A 1 81 ? -5.159 11.704 -9.975 1.00 82.94 81 ASP A C 1
ATOM 667 O O . ASP A 1 81 ? -3.992 11.331 -10.095 1.00 82.94 81 ASP A O 1
ATOM 671 N N . ASP A 1 82 ? -5.940 11.948 -11.031 1.00 71.44 82 ASP A N 1
ATOM 672 C CA . ASP A 1 82 ? -5.519 11.809 -12.433 1.00 71.44 82 ASP A CA 1
ATOM 673 C C . ASP A 1 82 ? -4.342 12.742 -12.818 1.00 71.44 82 ASP A C 1
ATOM 675 O O . ASP A 1 82 ? -3.829 12.670 -13.937 1.00 71.44 82 ASP A O 1
ATOM 679 N N . GLY A 1 83 ? -3.925 13.654 -11.929 1.00 74.69 83 GLY A N 1
ATOM 680 C CA . GLY A 1 83 ? -2.824 14.594 -12.140 1.00 74.69 83 GLY A CA 1
ATOM 681 C C . GLY A 1 83 ? -1.422 14.062 -11.821 1.00 74.69 83 GLY A C 1
ATOM 682 O O . GLY A 1 83 ? -0.444 14.772 -12.073 1.00 74.69 83 GLY A O 1
ATOM 683 N N . TRP A 1 84 ? -1.293 12.853 -11.269 1.00 75.62 84 TRP A N 1
ATOM 684 C CA . TRP A 1 84 ? 0.004 12.300 -10.868 1.00 75.62 84 TRP A CA 1
ATOM 685 C C . TRP A 1 84 ? 0.745 11.655 -12.037 1.00 75.62 84 TRP A C 1
ATOM 687 O O . TRP A 1 84 ? 0.179 10.876 -12.800 1.00 75.62 84 TRP A O 1
ATOM 697 N N . SER A 1 85 ? 2.040 11.960 -12.166 1.00 77.88 85 SER A N 1
ATOM 698 C CA . SER A 1 85 ? 2.899 11.246 -13.112 1.00 77.88 85 SER A CA 1
ATOM 699 C C . SER A 1 85 ? 3.317 9.892 -12.541 1.00 77.88 85 SER A C 1
ATOM 701 O O . SER A 1 85 ? 3.467 9.737 -11.325 1.00 77.88 85 SER A O 1
ATOM 703 N N . ASP A 1 86 ? 3.571 8.930 -13.427 1.00 70.69 86 ASP A N 1
ATOM 704 C CA . ASP A 1 86 ? 4.054 7.598 -13.058 1.00 70.69 86 ASP A CA 1
ATOM 705 C C . ASP A 1 86 ? 5.299 7.678 -12.158 1.00 70.69 86 ASP A C 1
ATOM 707 O O . ASP A 1 86 ? 5.399 6.953 -11.172 1.00 70.69 86 ASP A O 1
ATOM 711 N N . GLU A 1 87 ? 6.225 8.599 -12.440 1.00 73.19 87 GLU A N 1
ATOM 712 C CA . GLU A 1 87 ? 7.444 8.791 -11.645 1.00 73.19 87 GLU A CA 1
ATOM 713 C C . GLU A 1 87 ? 7.154 9.273 -10.215 1.00 73.19 87 GLU A C 1
ATOM 715 O O . GLU A 1 87 ? 7.797 8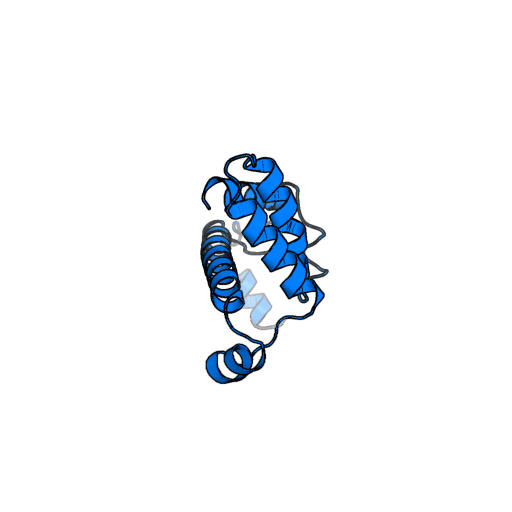.818 -9.269 1.00 73.19 87 GLU A O 1
ATOM 720 N N . ALA A 1 88 ? 6.171 10.158 -10.030 1.00 73.75 88 ALA A N 1
ATOM 721 C CA . ALA A 1 88 ? 5.769 10.612 -8.699 1.00 73.75 88 ALA A CA 1
ATOM 722 C C . ALA A 1 88 ? 5.103 9.475 -7.904 1.00 73.75 88 ALA A C 1
ATOM 724 O O . ALA A 1 88 ? 5.337 9.320 -6.703 1.00 73.75 88 ALA A O 1
ATOM 725 N N . LEU A 1 89 ? 4.329 8.626 -8.587 1.00 74.25 89 LEU A N 1
ATOM 726 C CA . LEU A 1 89 ? 3.733 7.434 -7.989 1.00 74.25 89 LEU A CA 1
ATOM 727 C C . LEU A 1 89 ? 4.801 6.401 -7.576 1.00 74.25 89 LEU A C 1
ATOM 729 O O . LEU A 1 89 ? 4.671 5.756 -6.533 1.00 74.25 89 LEU A O 1
ATOM 733 N N . GLU A 1 90 ? 5.882 6.252 -8.348 1.00 72.38 90 GLU A N 1
ATOM 734 C CA . GLU A 1 90 ? 7.027 5.397 -7.988 1.00 72.38 90 GLU A CA 1
ATOM 735 C C . GLU A 1 90 ? 7.715 5.848 -6.705 1.00 72.38 90 GLU A C 1
ATOM 737 O O . GLU A 1 90 ? 8.031 5.013 -5.847 1.00 72.38 90 GLU A O 1
ATOM 742 N N . GLU A 1 91 ? 7.953 7.152 -6.577 1.00 76.56 91 GLU A N 1
ATOM 743 C CA . GLU A 1 91 ? 8.579 7.732 -5.391 1.00 76.56 91 GLU A CA 1
ATOM 744 C C . GLU A 1 91 ? 7.717 7.522 -4.142 1.00 76.56 91 GLU A C 1
ATOM 746 O O . GLU A 1 91 ? 8.264 7.211 -3.084 1.00 76.56 91 GLU A O 1
ATOM 751 N N . GLU A 1 92 ? 6.390 7.570 -4.277 1.00 78.50 92 GLU A N 1
ATOM 752 C CA . GLU A 1 92 ? 5.435 7.320 -3.189 1.00 78.50 92 GLU A CA 1
ATOM 753 C C . GLU A 1 92 ? 5.313 5.826 -2.824 1.00 78.50 92 GLU A C 1
ATOM 755 O O . GLU A 1 92 ? 5.139 5.445 -1.661 1.00 78.50 92 GLU A O 1
ATOM 760 N N . LEU A 1 93 ? 5.464 4.927 -3.799 1.00 78.06 93 LEU A N 1
ATOM 761 C CA . LEU A 1 93 ? 5.423 3.481 -3.562 1.00 78.06 93 LEU A CA 1
ATOM 762 C C . LEU A 1 93 ? 6.630 2.973 -2.760 1.00 78.06 93 LEU A C 1
ATOM 764 O O . LEU A 1 93 ? 6.534 1.936 -2.088 1.00 78.06 93 LEU A O 1
ATOM 768 N N . LEU A 1 94 ? 7.768 3.669 -2.814 1.00 75.62 94 LEU A N 1
ATOM 769 C CA . LEU A 1 94 ? 8.978 3.318 -2.065 1.00 75.62 94 LEU A CA 1
ATOM 770 C C . LEU A 1 94 ? 8.785 3.343 -0.536 1.00 75.62 94 LEU A C 1
ATOM 772 O O . LEU A 1 94 ? 9.056 2.307 0.085 1.00 75.62 94 LEU A O 1
ATOM 776 N N . PRO A 1 95 ? 8.330 4.443 0.097 1.00 76.12 95 PRO A N 1
ATOM 777 C CA . PRO A 1 95 ? 8.108 4.494 1.539 1.00 76.12 95 PRO A CA 1
ATOM 778 C C . PRO A 1 95 ? 6.994 3.544 1.986 1.00 76.12 95 PRO A C 1
ATOM 780 O O . PRO A 1 95 ? 7.169 2.858 2.996 1.00 76.12 95 PRO A O 1
ATOM 783 N N . VAL A 1 96 ? 5.911 3.409 1.206 1.00 83.06 96 VAL A N 1
ATOM 784 C CA . VAL A 1 96 ? 4.854 2.415 1.468 1.00 83.06 96 VAL A CA 1
ATOM 785 C C . VAL A 1 96 ? 5.469 1.020 1.536 1.00 83.06 96 VAL A C 1
ATOM 787 O O . VAL A 1 96 ? 5.283 0.299 2.515 1.00 83.06 96 VAL A O 1
ATOM 790 N N . SER A 1 97 ? 6.273 0.655 0.535 1.00 78.75 97 SER A N 1
ATOM 791 C CA . SER A 1 97 ? 6.921 -0.657 0.489 1.00 78.75 97 SER A CA 1
ATOM 792 C C . SER A 1 97 ? 7.901 -0.864 1.641 1.00 78.75 97 SER A C 1
ATOM 794 O O . SER A 1 97 ? 7.898 -1.929 2.259 1.00 78.75 97 SER A O 1
ATOM 796 N N . ALA A 1 98 ? 8.690 0.153 1.991 1.00 78.56 98 ALA A N 1
ATOM 797 C CA . ALA A 1 98 ? 9.603 0.095 3.129 1.00 78.56 98 ALA A CA 1
ATOM 798 C C . ALA A 1 98 ? 8.862 -0.142 4.459 1.00 78.56 98 ALA A C 1
ATOM 800 O O . ALA A 1 98 ? 9.332 -0.925 5.283 1.00 78.56 98 ALA A O 1
ATOM 801 N N . GLY A 1 99 ? 7.674 0.447 4.637 1.00 77.69 99 GLY A N 1
ATOM 802 C CA . GLY A 1 99 ? 6.834 0.257 5.825 1.00 77.69 99 GLY A CA 1
ATOM 803 C C . GLY A 1 99 ? 6.334 -1.180 6.030 1.00 77.69 99 GLY A C 1
ATOM 804 O O . GLY A 1 99 ? 6.022 -1.571 7.156 1.00 77.69 99 GLY A O 1
ATOM 805 N N . PHE A 1 100 ? 6.286 -1.991 4.971 1.00 78.69 100 PHE A N 1
ATOM 806 C CA . PHE A 1 100 ? 5.937 -3.416 5.035 1.00 78.69 100 PHE A CA 1
ATOM 807 C C . PHE A 1 100 ? 7.159 -4.337 5.134 1.00 78.69 100 PHE A C 1
ATOM 809 O O . PHE A 1 100 ? 7.034 -5.497 5.530 1.00 78.69 100 PHE A O 1
ATOM 816 N N . TRP A 1 101 ? 8.346 -3.848 4.779 1.00 71.06 101 TRP A N 1
ATOM 817 C CA . TRP A 1 101 ? 9.564 -4.648 4.713 1.00 71.06 101 TRP A CA 1
ATOM 818 C C . TRP A 1 101 ? 10.358 -4.544 6.023 1.00 71.06 101 TRP A C 1
ATOM 820 O O . TRP A 1 101 ? 11.393 -3.892 6.088 1.00 71.06 101 TRP A O 1
ATOM 830 N N . ILE A 1 102 ? 9.921 -5.252 7.070 1.00 48.09 102 ILE A N 1
ATOM 831 C CA . ILE A 1 102 ? 10.741 -5.465 8.286 1.00 48.09 102 ILE A CA 1
ATOM 832 C C . ILE A 1 102 ? 11.793 -6.582 8.101 1.00 48.09 102 ILE A C 1
ATOM 834 O O . ILE A 1 102 ? 12.601 -6.841 8.987 1.00 48.09 102 ILE A O 1
ATOM 838 N N . MET A 1 103 ? 11.885 -7.213 6.927 1.00 37.00 103 MET A N 1
ATOM 839 C CA . MET A 1 103 ? 12.853 -8.287 6.691 1.00 37.00 103 MET A CA 1
ATOM 840 C C . MET A 1 103 ? 13.648 -8.055 5.406 1.00 37.00 103 MET A C 1
ATOM 842 O O . MET A 1 103 ? 13.234 -8.493 4.340 1.00 37.00 103 MET A O 1
ATOM 846 N N . SER A 1 104 ? 14.769 -7.331 5.520 1.00 38.97 104 SER A N 1
ATOM 847 C CA . SER A 1 104 ? 16.015 -7.505 4.742 1.00 38.97 104 SER A CA 1
ATOM 848 C C . SER A 1 104 ? 16.832 -6.205 4.731 1.00 38.97 104 SER A C 1
ATOM 850 O O . SER A 1 104 ? 16.949 -5.505 3.724 1.00 38.97 104 SER A O 1
ATOM 852 N N . THR A 1 105 ? 17.469 -5.890 5.857 1.00 35.62 105 THR A N 1
ATOM 853 C CA . THR A 1 105 ? 18.586 -4.930 5.898 1.00 35.62 105 THR A CA 1
ATOM 854 C C . THR A 1 105 ? 19.804 -5.400 5.082 1.00 35.62 105 THR A C 1
ATOM 856 O O . THR A 1 105 ? 20.742 -4.633 4.895 1.00 35.62 105 THR A O 1
ATOM 859 N N . GLU A 1 106 ? 19.781 -6.613 4.514 1.00 35.34 106 GLU A N 1
ATOM 860 C CA . GLU A 1 106 ? 20.810 -7.129 3.600 1.00 35.34 106 GLU A CA 1
ATOM 861 C C . GLU A 1 106 ? 20.554 -6.803 2.114 1.00 35.34 106 GLU A C 1
ATOM 863 O O . GLU A 1 106 ? 21.479 -6.878 1.303 1.00 35.34 106 GLU A O 1
ATOM 868 N N . MET A 1 107 ? 19.338 -6.397 1.725 1.00 36.34 107 MET A N 1
ATOM 869 C CA . MET A 1 107 ? 19.016 -6.072 0.322 1.00 36.34 107 MET A CA 1
ATOM 870 C C . MET A 1 107 ? 19.310 -4.622 -0.076 1.00 36.34 107 MET A C 1
ATOM 872 O O . MET A 1 107 ? 19.426 -4.327 -1.262 1.00 36.34 107 MET A O 1
ATOM 876 N N . ILE A 1 108 ? 19.513 -3.719 0.886 1.00 41.69 108 ILE A N 1
ATOM 877 C CA . ILE A 1 108 ? 19.794 -2.295 0.614 1.00 41.69 108 ILE A CA 1
ATOM 878 C C . ILE A 1 108 ? 21.173 -2.103 -0.064 1.00 41.69 108 ILE A C 1
ATOM 880 O O . ILE A 1 108 ? 21.450 -1.060 -0.651 1.00 41.69 108 ILE A O 1
ATOM 884 N N . GLY A 1 109 ? 22.026 -3.134 -0.072 1.00 38.94 109 GLY A N 1
ATOM 885 C CA . GLY A 1 109 ? 23.354 -3.100 -0.688 1.00 38.94 109 GLY A CA 1
ATOM 886 C C . GLY A 1 109 ? 23.445 -3.491 -2.170 1.00 38.94 109 GLY A C 1
ATOM 887 O O . GLY A 1 109 ? 24.568 -3.578 -2.674 1.00 38.94 109 GLY A O 1
ATOM 888 N N . ARG A 1 110 ? 22.349 -3.783 -2.894 1.00 40.16 110 ARG A N 1
ATOM 889 C CA . ARG A 1 110 ? 22.452 -4.308 -4.274 1.00 40.16 110 ARG A CA 1
ATOM 890 C C . ARG A 1 110 ? 21.721 -3.488 -5.341 1.00 40.16 110 ARG A C 1
ATOM 892 O O . ARG A 1 110 ? 20.553 -3.676 -5.618 1.00 40.16 110 ARG A O 1
ATOM 899 N N . SER A 1 111 ? 22.547 -2.729 -6.064 1.00 43.56 111 SER A N 1
ATOM 900 C CA . SER A 1 111 ? 22.448 -2.412 -7.496 1.00 43.56 111 SER A CA 1
ATOM 901 C C . SER A 1 111 ? 21.237 -1.596 -7.970 1.00 43.56 111 SER A C 1
ATOM 903 O O .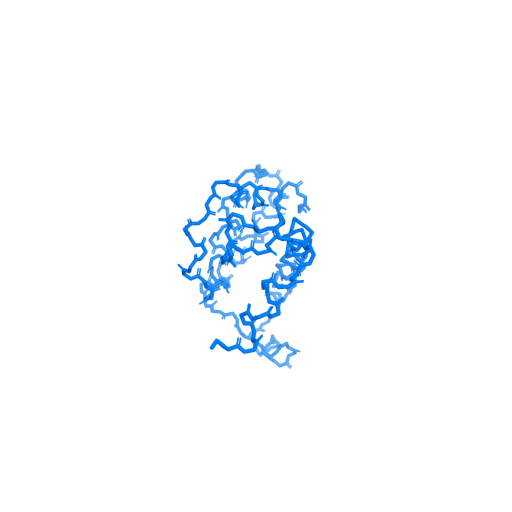 SER A 1 111 ? 20.089 -2.022 -7.934 1.00 43.56 111 SER A O 1
ATOM 905 N N . SER A 1 112 ? 21.558 -0.465 -8.607 1.00 41.62 112 SER A N 1
ATOM 906 C CA . SER A 1 112 ? 20.701 0.434 -9.404 1.00 41.62 112 SER A CA 1
ATOM 907 C C . SER A 1 112 ? 19.725 -0.267 -10.382 1.00 41.62 112 SER A C 1
ATOM 909 O O . SER A 1 112 ? 18.741 0.321 -10.826 1.00 41.62 112 SER A O 1
ATOM 911 N N . SER A 1 113 ? 19.934 -1.551 -10.683 1.00 43.44 113 SER A N 1
ATOM 912 C CA . SER A 1 113 ? 19.019 -2.407 -11.446 1.00 43.44 113 SER A CA 1
ATOM 913 C C . SER A 1 113 ? 17.726 -2.793 -10.708 1.00 43.44 113 SER A C 1
ATOM 915 O O . SER A 1 113 ? 16.712 -2.993 -11.368 1.00 43.44 113 SER A O 1
ATOM 917 N N . GLU A 1 114 ? 17.715 -2.883 -9.373 1.00 44.09 114 GLU A N 1
ATOM 918 C CA . GLU A 1 114 ? 16.496 -3.200 -8.599 1.00 44.09 114 GLU A CA 1
ATOM 919 C C . GLU A 1 114 ? 15.580 -1.983 -8.432 1.00 44.09 114 GLU A C 1
ATOM 921 O O . GLU A 1 114 ? 14.361 -2.125 -8.408 1.00 44.09 114 GLU A O 1
ATOM 926 N N . ILE A 1 115 ? 16.148 -0.773 -8.428 1.00 44.56 115 ILE A N 1
ATOM 927 C CA . ILE A 1 115 ? 15.373 0.473 -8.505 1.00 44.56 115 ILE A CA 1
ATOM 928 C C . ILE A 1 115 ? 14.613 0.526 -9.838 1.00 44.56 115 ILE A C 1
ATOM 930 O O . ILE A 1 115 ? 13.429 0.825 -9.847 1.00 44.56 115 ILE A O 1
ATOM 934 N N . ARG A 1 116 ? 15.225 0.102 -10.953 1.00 39.81 116 ARG A N 1
ATOM 935 C CA . ARG A 1 116 ? 14.540 -0.000 -12.259 1.00 39.81 116 ARG A CA 1
ATOM 936 C C . ARG A 1 116 ? 13.411 -1.029 -12.286 1.00 39.81 116 ARG A C 1
ATOM 938 O O . ARG A 1 116 ? 12.449 -0.867 -13.027 1.00 39.81 116 ARG A O 1
ATOM 945 N N . VAL A 1 117 ? 13.529 -2.091 -11.493 1.00 47.03 117 VAL A N 1
ATOM 946 C CA . VAL A 1 117 ? 12.453 -3.069 -11.320 1.00 47.03 117 VAL A CA 1
ATOM 947 C C . VAL A 1 117 ? 11.285 -2.442 -10.558 1.00 47.03 117 VAL A C 1
ATOM 949 O O . VAL A 1 117 ? 10.146 -2.685 -10.930 1.00 47.03 117 VAL A O 1
ATOM 952 N N . LYS A 1 118 ? 11.561 -1.601 -9.554 1.00 45.00 118 LYS A N 1
ATOM 953 C CA . LYS A 1 118 ? 10.548 -0.842 -8.802 1.00 45.00 118 LYS A CA 1
ATOM 954 C C . LYS A 1 118 ? 9.885 0.252 -9.647 1.00 45.00 118 LYS A C 1
ATOM 956 O O . LYS A 1 118 ? 8.672 0.378 -9.586 1.00 45.00 118 LYS A O 1
ATOM 961 N N . VAL A 1 119 ? 10.646 0.912 -10.519 1.00 42.84 119 VAL A N 1
ATOM 962 C CA . VAL A 1 119 ? 10.138 1.824 -11.563 1.00 42.84 119 VAL A CA 1
ATOM 963 C C . VAL A 1 119 ? 9.170 1.077 -12.503 1.00 42.84 119 VAL A C 1
ATOM 965 O O . VAL A 1 119 ? 8.026 1.449 -12.736 1.00 42.84 119 VAL A O 1
ATOM 968 N N . ALA A 1 120 ? 9.541 -0.125 -12.950 1.00 42.97 120 ALA A N 1
ATOM 969 C CA . ALA A 1 120 ? 8.648 -0.946 -13.773 1.00 42.97 120 ALA A CA 1
ATOM 970 C C . ALA A 1 120 ? 7.337 -1.388 -13.068 1.00 42.97 120 ALA A C 1
ATOM 972 O O . ALA A 1 120 ? 6.388 -1.786 -13.755 1.00 42.97 120 ALA A O 1
ATOM 973 N N . ILE A 1 121 ? 7.262 -1.335 -11.726 1.00 43.56 121 ILE A N 1
ATOM 974 C CA . ILE A 1 121 ? 6.038 -1.637 -10.963 1.00 43.56 121 ILE A CA 1
ATOM 975 C C . ILE A 1 121 ? 4.991 -0.543 -11.179 1.00 43.56 121 ILE A C 1
ATOM 977 O O . ILE A 1 121 ? 3.844 -0.910 -11.437 1.00 43.56 121 ILE A O 1
ATOM 981 N N . ALA A 1 122 ? 5.361 0.738 -11.119 1.00 43.88 122 ALA A N 1
ATOM 982 C CA . ALA A 1 122 ? 4.395 1.830 -11.245 1.00 43.88 122 ALA A CA 1
ATOM 983 C C . ALA A 1 122 ? 3.903 2.033 -12.677 1.00 43.88 122 ALA A C 1
ATOM 985 O O . ALA A 1 122 ? 2.710 2.190 -12.864 1.00 43.88 122 ALA A O 1
ATOM 986 N N . ARG A 1 123 ? 4.760 1.856 -13.694 1.00 37.94 123 ARG A N 1
ATOM 987 C CA . ARG A 1 123 ? 4.369 1.916 -15.123 1.00 37.94 123 ARG A CA 1
ATOM 988 C C . ARG A 1 123 ? 3.224 0.990 -15.565 1.00 37.94 123 ARG A C 1
ATOM 990 O O . ARG A 1 123 ? 2.819 1.035 -16.720 1.00 37.94 123 ARG A O 1
ATOM 997 N N . ASN A 1 124 ? 2.811 0.035 -14.732 1.00 40.50 124 ASN A N 1
ATOM 998 C CA . ASN A 1 124 ? 1.780 -0.953 -15.074 1.00 40.50 124 ASN A CA 1
ATOM 999 C C . ASN A 1 124 ? 0.833 -1.231 -13.888 1.00 40.50 124 ASN A C 1
ATOM 1001 O O . ASN A 1 124 ? 0.354 -2.366 -13.748 1.00 40.50 124 ASN A O 1
ATOM 1005 N N . LEU A 1 125 ? 0.735 -0.310 -12.927 1.00 45.09 125 LEU A N 1
ATOM 1006 C CA . LEU A 1 125 ? -0.411 -0.225 -12.013 1.00 45.09 125 LEU A CA 1
ATOM 1007 C C . LEU A 1 125 ? -1.453 0.684 -12.669 1.00 45.09 125 LEU A C 1
ATOM 1009 O O . LEU A 1 125 ? -2.645 0.368 -12.483 1.00 45.09 125 LEU A O 1
#